Protein AF-A0A8T5QE06-F1 (afdb_monomer_lite)

Sequence (75 aa):
MKKLIFILLIISLLLISGCVDPCKQKVKGEGICEAFFIGYEYNSSQGKCIEQGVSGCSIKAPFDSLEECQRVCEK

Foldseek 3Di:
DVVVVVVVVVVVVVVVPPDDQLQPDDKAAEADDFDKDWAWHHDPVVQAIDIDIYGYDDIDHSDPDRVRRCVRRVD

Radius of gyration: 18.51 Å; chains: 1; bounding box: 31×51×39 Å

pLDDT: mean 90.76, std 10.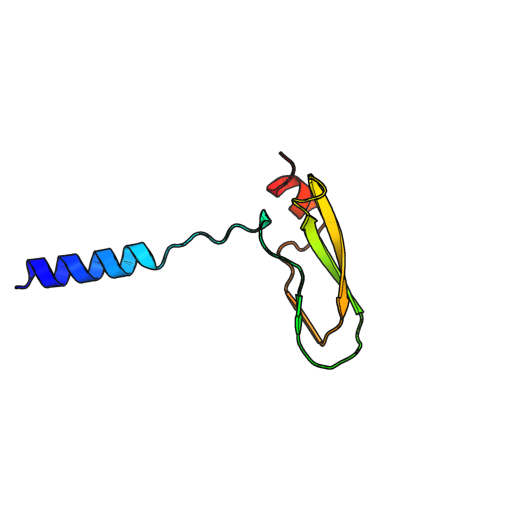82, range [61.59, 98.69]

Secondary structure (DSSP, 8-state):
-HHHHHHHHHHHHHHT-----GGG---EEESS---EEEEEEEETTTTEEEEEEEESSEEE-SBSSHHHHHHHH--

Structure (mmCIF, N/CA/C/O backbone):
data_AF-A0A8T5QE06-F1
#
_entry.id   AF-A0A8T5QE06-F1
#
loop_
_atom_site.group_PDB
_atom_site.id
_atom_site.type_symbol
_atom_site.label_atom_id
_atom_site.label_alt_id
_atom_site.label_comp_id
_atom_site.label_asym_id
_atom_site.label_entity_id
_atom_site.label_seq_id
_atom_site.pdbx_PDB_ins_code
_atom_site.Cartn_x
_atom_site.Cartn_y
_atom_site.Cartn_z
_atom_site.occupancy
_atom_site.B_iso_or_equiv
_atom_site.auth_seq_id
_atom_site.auth_comp_id
_atom_site.auth_asym_id
_atom_site.auth_atom_id
_atom_site.pdbx_PDB_model_num
ATOM 1 N N . MET A 1 1 ? -0.977 -39.740 25.740 1.00 66.06 1 MET A N 1
ATOM 2 C CA . MET A 1 1 ? -0.177 -39.777 24.494 1.00 66.06 1 MET A CA 1
ATOM 3 C C . MET A 1 1 ? -0.982 -39.299 23.282 1.00 66.06 1 MET A C 1
ATOM 5 O O . MET A 1 1 ? -0.812 -38.151 22.910 1.00 66.06 1 MET A O 1
ATOM 9 N N . LYS A 1 2 ? -1.930 -40.076 22.723 1.00 63.59 2 LYS A N 1
ATOM 10 C CA . LYS A 1 2 ? -2.718 -39.667 21.528 1.00 63.59 2 LYS A CA 1
ATOM 11 C C . LYS A 1 2 ? -3.517 -38.365 21.684 1.00 63.59 2 LYS A C 1
ATOM 13 O O . LYS A 1 2 ? -3.513 -37.551 20.773 1.00 63.59 2 LYS A O 1
ATOM 18 N N . LYS A 1 3 ? -4.148 -38.140 22.846 1.00 73.06 3 LYS A N 1
ATOM 19 C CA . LYS A 1 3 ? -4.873 -36.884 23.128 1.00 73.06 3 LYS A CA 1
ATOM 20 C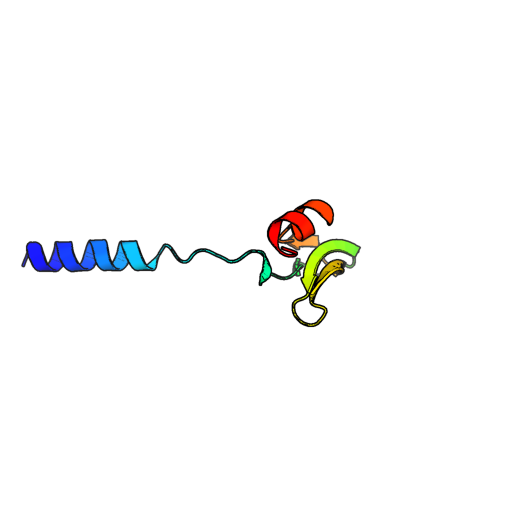 C . LYS A 1 3 ? -3.942 -35.669 23.147 1.00 73.06 3 LYS A C 1
ATOM 22 O O . LYS A 1 3 ? -4.300 -34.639 22.607 1.00 73.06 3 LYS A O 1
ATOM 27 N N . LEU A 1 4 ? -2.736 -35.816 23.699 1.00 79.75 4 LEU A N 1
ATOM 28 C CA . LEU A 1 4 ? -1.739 -34.742 23.748 1.00 79.75 4 LEU A CA 1
ATOM 29 C C . LEU A 1 4 ? -1.208 -34.406 22.345 1.00 79.75 4 LEU A C 1
ATOM 31 O O . LEU A 1 4 ? -1.073 -33.242 22.004 1.00 79.75 4 LEU A O 1
ATOM 35 N N . ILE A 1 5 ? -0.997 -35.426 21.508 1.00 85.88 5 ILE A N 1
ATOM 36 C CA . ILE A 1 5 ? -0.611 -35.257 20.099 1.00 85.88 5 ILE A CA 1
ATOM 37 C C . ILE A 1 5 ? -1.718 -34.536 19.317 1.00 85.88 5 ILE A C 1
ATOM 39 O O . ILE A 1 5 ? -1.438 -33.591 18.591 1.00 85.88 5 ILE A O 1
ATOM 43 N N . PHE A 1 6 ? -2.982 -34.928 19.511 1.00 85.88 6 PHE A N 1
ATOM 44 C CA . PHE A 1 6 ? -4.118 -34.251 18.881 1.00 85.88 6 PHE A CA 1
ATOM 45 C C . PHE A 1 6 ? -4.219 -32.788 19.334 1.00 85.88 6 PHE A C 1
ATOM 47 O O . PHE A 1 6 ? -4.451 -31.921 18.499 1.00 85.88 6 PHE A O 1
ATOM 54 N N . ILE A 1 7 ? -3.952 -32.521 20.623 1.00 86.94 7 ILE A N 1
ATOM 55 C CA . ILE A 1 7 ? -3.932 -31.174 21.214 1.00 86.94 7 ILE A CA 1
ATOM 56 C C . ILE A 1 7 ? -2.827 -30.284 20.615 1.00 86.94 7 ILE A C 1
ATOM 58 O O . ILE A 1 7 ? -3.011 -29.083 20.456 1.00 86.94 7 ILE A O 1
ATOM 62 N N . LEU A 1 8 ? -1.687 -30.852 20.230 1.00 85.94 8 LEU A N 1
ATOM 63 C CA . LEU A 1 8 ? -0.617 -30.091 19.582 1.00 85.94 8 LEU A CA 1
ATOM 64 C C . LEU A 1 8 ? -0.943 -29.764 18.110 1.00 85.94 8 LEU A C 1
ATOM 66 O O . LEU A 1 8 ? -0.604 -28.678 17.646 1.00 85.94 8 LEU A O 1
ATOM 70 N N . LEU A 1 9 ? -1.655 -30.649 17.400 1.00 84.38 9 LEU A N 1
ATOM 71 C CA . LEU A 1 9 ? -1.994 -30.479 15.977 1.00 84.38 9 LEU A CA 1
ATOM 72 C C . LEU A 1 9 ? -3.037 -29.379 15.711 1.00 84.38 9 LEU A C 1
ATOM 74 O O . LEU A 1 9 ? -2.889 -28.606 14.767 1.00 84.38 9 LEU A O 1
ATOM 78 N N . ILE A 1 10 ? -4.084 -29.265 16.534 1.00 82.06 10 ILE A N 1
ATOM 79 C CA . ILE A 1 10 ? -5.050 -28.158 16.393 1.00 82.06 10 ILE A CA 1
ATOM 80 C C . ILE A 1 10 ? -4.480 -26.820 16.877 1.00 82.06 10 ILE A C 1
ATOM 82 O O . ILE A 1 10 ? -4.802 -25.795 16.286 1.00 82.06 10 ILE A O 1
ATOM 86 N N . ILE A 1 11 ? -3.598 -26.808 17.887 1.00 80.38 11 ILE A N 1
ATOM 87 C CA . ILE A 1 11 ? -2.891 -25.582 18.291 1.00 80.38 11 ILE A CA 1
ATOM 88 C C . ILE A 1 11 ? -2.001 -25.092 17.144 1.00 80.38 11 ILE A C 1
ATOM 90 O O . ILE A 1 11 ? -2.051 -23.910 16.815 1.00 80.38 11 ILE A O 1
ATOM 94 N N . SER A 1 12 ? -1.256 -25.978 16.468 1.00 77.06 12 SER A N 1
ATOM 95 C CA . SER A 1 12 ? -0.470 -25.566 15.298 1.00 77.06 12 SER A CA 1
ATOM 96 C C . SER A 1 12 ? -1.344 -25.056 14.150 1.00 77.06 12 SER A C 1
ATOM 98 O O . SER A 1 12 ? -0.936 -24.133 13.459 1.00 77.06 12 SER A O 1
ATOM 100 N N . LEU A 1 13 ? -2.550 -25.608 13.963 1.00 71.94 13 LEU A N 1
ATOM 101 C CA . LEU A 1 13 ? -3.480 -25.179 12.912 1.00 71.94 13 LEU A CA 1
ATOM 102 C C . LEU A 1 13 ? -4.076 -23.784 13.183 1.00 71.94 13 LEU A C 1
ATOM 104 O O . LEU A 1 13 ? -4.189 -22.972 12.267 1.00 71.94 13 LEU A O 1
ATOM 108 N N . LEU A 1 14 ? -4.412 -23.480 14.441 1.00 67.75 14 LEU A N 1
ATOM 109 C CA . LEU A 1 14 ? -4.961 -22.177 14.843 1.00 67.75 14 LEU A CA 1
ATOM 110 C C . LEU A 1 14 ? -3.948 -21.032 14.671 1.00 67.75 14 LEU A C 1
ATOM 112 O O . LEU A 1 14 ? -4.341 -19.919 14.330 1.00 67.75 14 LEU A O 1
ATOM 116 N N . LEU A 1 15 ? -2.649 -21.304 14.840 1.00 61.59 15 LEU A N 1
ATOM 117 C CA . LEU A 1 15 ? -1.582 -20.304 14.687 1.00 61.59 15 LEU A CA 1
ATOM 118 C C . LEU A 1 15 ? -1.349 -19.854 13.233 1.00 61.59 15 LEU A C 1
ATOM 120 O O . LEU A 1 15 ? -0.784 -18.786 13.015 1.00 61.59 15 LEU A O 1
ATOM 124 N N . ILE A 1 16 ? -1.779 -20.635 12.238 1.00 64.25 16 ILE A N 1
ATOM 125 C CA . ILE A 1 16 ? -1.530 -20.343 10.813 1.00 64.25 16 ILE A CA 1
ATOM 126 C C . ILE A 1 16 ? -2.491 -19.259 10.279 1.00 64.25 16 ILE A C 1
ATOM 128 O O . ILE A 1 16 ? -2.212 -18.615 9.272 1.00 64.25 16 ILE A O 1
ATOM 132 N N . SER A 1 17 ? -3.602 -18.999 10.973 1.00 63.62 17 SER A N 1
ATOM 133 C CA . SER A 1 17 ? -4.733 -18.199 10.468 1.00 63.62 17 SER A CA 1
ATOM 134 C C . SER A 1 17 ? -4.635 -16.697 10.774 1.00 63.62 17 SER A C 1
ATOM 136 O O . SER A 1 17 ? -5.649 -16.048 11.025 1.00 63.62 17 SER A O 1
ATOM 138 N N . GLY A 1 18 ? -3.430 -16.124 10.805 1.00 62.41 18 GLY A N 1
ATOM 139 C CA . GLY A 1 18 ? -3.274 -14.681 10.990 1.00 62.41 18 GLY A CA 1
ATOM 140 C C . GLY A 1 18 ? -3.896 -13.916 9.819 1.00 62.41 18 GLY A C 1
ATOM 141 O O . GLY A 1 18 ? -3.344 -13.923 8.723 1.00 62.41 18 GLY A O 1
ATOM 142 N N . CYS A 1 19 ? -5.042 -13.263 10.030 1.00 72.06 19 CYS A N 1
ATOM 143 C CA . CYS A 1 19 ? -5.644 -12.393 9.021 1.00 72.06 19 CYS A CA 1
ATOM 144 C C . CYS A 1 19 ? -4.684 -11.238 8.704 1.00 72.06 19 CYS A C 1
ATOM 146 O O . CYS A 1 19 ? -4.352 -10.444 9.586 1.00 72.06 19 CYS A O 1
ATOM 148 N N . VAL A 1 20 ? -4.242 -11.136 7.449 1.00 85.12 20 VAL A N 1
ATOM 149 C CA . VAL A 1 20 ? -3.444 -9.994 6.993 1.00 85.12 20 VAL A CA 1
ATOM 150 C C . VAL A 1 20 ? -4.383 -8.808 6.781 1.00 85.12 20 VAL A C 1
ATOM 152 O O . VAL A 1 20 ? -5.305 -8.876 5.975 1.00 85.12 20 VAL A O 1
ATOM 155 N N . ASP A 1 21 ? -4.154 -7.723 7.516 1.00 93.44 21 ASP A N 1
ATOM 156 C CA . ASP A 1 21 ? -4.914 -6.475 7.408 1.00 93.44 21 ASP A CA 1
ATOM 157 C C . ASP A 1 21 ? -4.445 -5.680 6.169 1.00 93.44 21 ASP A C 1
ATOM 159 O O . ASP A 1 21 ? -3.302 -5.204 6.158 1.00 93.44 21 ASP A O 1
ATOM 163 N N . PRO A 1 22 ? -5.268 -5.535 5.110 1.00 95.75 22 PRO A N 1
ATOM 164 C CA . PRO A 1 22 ? -4.864 -4.833 3.891 1.00 95.75 22 PRO A CA 1
ATOM 165 C C . PRO A 1 22 ? -4.608 -3.337 4.124 1.00 95.75 22 PRO A C 1
ATOM 167 O O . PRO A 1 22 ? -3.764 -2.758 3.444 1.00 95.75 22 PRO A O 1
ATOM 170 N N . CYS A 1 23 ? -5.219 -2.722 5.144 1.00 97.38 23 CYS A N 1
ATOM 171 C CA . CYS A 1 23 ? -5.026 -1.304 5.464 1.00 97.38 23 CYS A CA 1
ATOM 172 C C . CYS A 1 23 ? -3.663 -1.005 6.113 1.00 97.38 23 CYS A C 1
ATOM 174 O O . CYS A 1 23 ? -3.300 0.157 6.291 1.00 97.38 23 CYS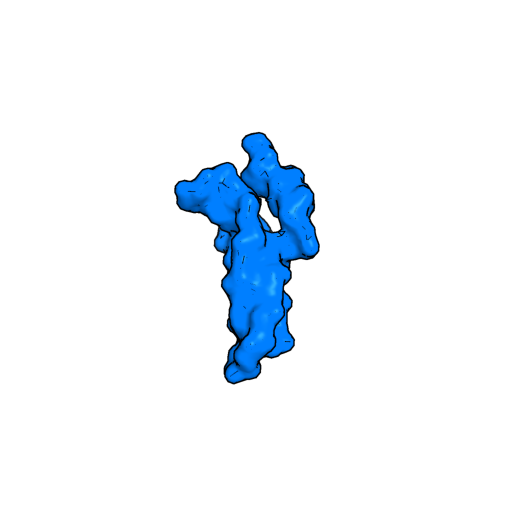 A O 1
ATOM 176 N N . LYS A 1 24 ? -2.893 -2.042 6.475 1.00 96.50 24 LYS A N 1
ATOM 177 C CA . LYS A 1 24 ? -1.527 -1.921 7.018 1.00 96.50 24 LYS A CA 1
ATOM 178 C C . LYS A 1 24 ? -0.438 -2.276 6.008 1.00 96.50 24 LYS A C 1
ATOM 180 O O . LYS A 1 24 ? 0.746 -2.144 6.318 1.00 96.50 24 LYS A O 1
ATOM 185 N N . GLN A 1 25 ? -0.816 -2.748 4.824 1.00 96.94 25 GLN A N 1
ATOM 186 C CA . GLN A 1 25 ? 0.125 -3.114 3.774 1.00 96.94 25 GLN A CA 1
ATOM 187 C C . GLN A 1 25 ? 0.531 -1.896 2.941 1.00 96.94 25 GLN A C 1
ATOM 189 O O . GLN A 1 25 ? -0.169 -0.885 2.901 1.00 96.94 25 GLN A O 1
ATOM 194 N N . LYS A 1 26 ? 1.695 -2.005 2.298 1.00 97.44 26 LYS A N 1
ATOM 195 C CA . LYS A 1 26 ? 2.314 -0.939 1.509 1.00 97.44 26 LYS A CA 1
ATOM 196 C C . LYS A 1 26 ? 2.590 -1.403 0.093 1.00 97.44 26 LYS A C 1
ATOM 198 O O . LYS A 1 26 ? 2.948 -2.568 -0.097 1.00 97.44 26 LYS A O 1
ATOM 203 N N . VAL A 1 27 ? 2.455 -0.490 -0.861 1.00 97.75 27 VAL A N 1
ATOM 204 C CA . VAL A 1 27 ? 2.852 -0.691 -2.251 1.00 97.75 27 VAL A CA 1
ATOM 205 C C . VAL A 1 27 ? 4.357 -0.935 -2.291 1.00 97.75 27 VAL A C 1
ATOM 207 O O . VAL A 1 27 ? 5.145 -0.191 -1.705 1.00 97.75 27 VAL A O 1
ATOM 210 N N . LYS A 1 28 ? 4.767 -2.003 -2.972 1.00 97.12 28 LYS A N 1
ATOM 211 C CA . LYS A 1 28 ? 6.173 -2.381 -3.135 1.00 97.12 28 LYS A CA 1
ATOM 212 C C . LYS A 1 28 ? 6.462 -2.714 -4.584 1.00 97.12 28 LYS A C 1
ATOM 214 O O . LYS A 1 28 ? 5.680 -3.4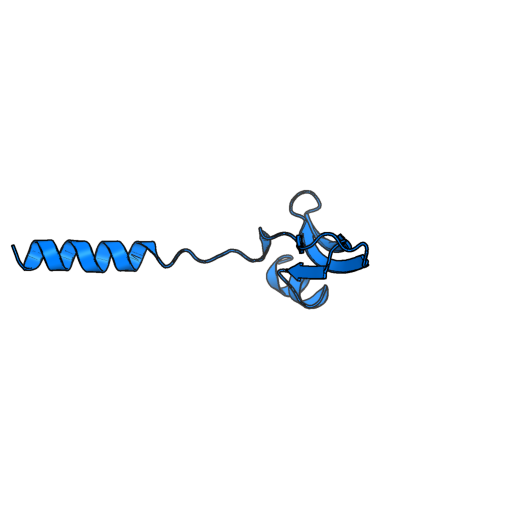07 -5.226 1.00 97.12 28 LYS A O 1
ATOM 219 N N . GLY A 1 29 ? 7.610 -2.259 -5.060 1.00 96.69 29 GLY A N 1
ATOM 220 C CA . GLY A 1 29 ? 8.187 -2.683 -6.323 1.00 96.69 29 GLY A CA 1
ATOM 221 C C . GLY A 1 29 ? 9.347 -3.628 -6.056 1.00 96.69 29 GLY A C 1
ATOM 222 O O . GLY A 1 29 ? 10.119 -3.431 -5.118 1.00 96.69 29 GLY A O 1
ATOM 223 N N . GLU A 1 30 ? 9.442 -4.682 -6.855 1.00 95.94 30 GLU A N 1
ATOM 224 C CA . GLU A 1 30 ? 10.476 -5.710 -6.759 1.00 95.94 30 GLU A CA 1
ATOM 225 C C . GLU A 1 30 ? 11.267 -5.788 -8.069 1.00 95.94 30 GLU A C 1
ATOM 227 O O . GLU A 1 30 ? 10.692 -5.690 -9.152 1.00 95.94 30 GLU A O 1
ATOM 232 N N . GLY A 1 31 ? 12.582 -6.005 -7.979 1.00 93.69 31 GLY A N 1
ATOM 233 C CA . GLY A 1 31 ? 13.490 -6.062 -9.132 1.00 93.69 31 GLY A CA 1
ATOM 234 C C . GLY A 1 31 ? 14.248 -4.754 -9.385 1.00 93.69 31 GLY A C 1
ATOM 235 O O . GLY A 1 31 ? 13.872 -3.699 -8.888 1.00 93.69 31 GLY A O 1
ATOM 236 N N . ILE A 1 32 ? 15.347 -4.842 -10.143 1.00 93.75 32 ILE A N 1
ATOM 237 C CA . ILE A 1 32 ? 16.314 -3.741 -10.343 1.00 93.75 32 ILE A CA 1
ATOM 238 C C . ILE A 1 32 ? 16.019 -2.846 -11.555 1.00 93.75 32 ILE A C 1
ATOM 240 O O . ILE A 1 32 ? 16.827 -1.983 -11.881 1.00 93.75 32 ILE A O 1
ATOM 244 N N . CYS A 1 33 ? 14.923 -3.080 -12.276 1.00 95.31 33 CYS A N 1
ATOM 245 C CA . CYS A 1 33 ? 14.578 -2.231 -13.410 1.00 95.31 33 CYS A CA 1
ATOM 246 C C . CYS A 1 33 ? 13.968 -0.905 -12.947 1.00 95.31 33 CYS A C 1
ATOM 248 O O . CYS A 1 33 ? 13.371 -0.802 -11.878 1.00 95.31 33 CYS A O 1
ATOM 250 N N . GLU A 1 34 ? 14.088 0.105 -13.800 1.00 92.38 34 GLU A N 1
ATOM 251 C CA . GLU A 1 34 ? 13.691 1.484 -13.501 1.00 92.38 34 GLU A CA 1
ATOM 252 C C . GLU A 1 34 ? 12.276 1.821 -14.000 1.00 92.38 34 GLU A C 1
ATOM 254 O O . GLU A 1 34 ? 11.921 2.987 -14.156 1.00 92.38 34 GLU A O 1
ATOM 259 N N . ALA A 1 35 ? 11.447 0.808 -14.268 1.00 95.88 35 ALA A N 1
ATOM 260 C CA . ALA A 1 35 ? 10.056 1.036 -14.634 1.00 95.88 35 ALA A CA 1
ATOM 261 C C . ALA A 1 35 ? 9.289 1.631 -13.443 1.00 95.88 35 ALA A C 1
ATOM 263 O O . ALA A 1 35 ? 9.517 1.246 -12.296 1.00 95.88 35 ALA A O 1
ATOM 264 N N . PHE A 1 36 ? 8.398 2.583 -13.723 1.00 96.38 36 PHE A N 1
ATOM 265 C CA . PHE A 1 36 ? 7.631 3.317 -12.721 1.00 96.38 36 PHE A CA 1
ATOM 266 C C . PHE A 1 36 ? 6.146 2.986 -12.834 1.00 96.38 36 PHE A C 1
ATOM 268 O O . PHE A 1 36 ? 5.576 3.013 -13.925 1.00 96.38 36 PHE A O 1
ATOM 275 N N . PHE A 1 37 ? 5.524 2.706 -11.696 1.00 96.00 37 PHE A N 1
ATOM 276 C CA . PHE A 1 37 ? 4.128 2.311 -11.590 1.00 96.00 37 PHE A CA 1
ATOM 277 C C . PHE A 1 37 ? 3.433 3.069 -10.464 1.00 96.00 37 PHE A C 1
ATOM 279 O O . PHE A 1 37 ? 4.076 3.584 -9.548 1.00 96.00 37 PHE A O 1
ATOM 286 N N . ILE A 1 38 ? 2.104 3.088 -10.522 1.00 96.50 38 ILE A N 1
ATOM 287 C CA . ILE A 1 38 ? 1.239 3.601 -9.463 1.00 96.50 38 ILE A CA 1
ATOM 288 C C . ILE A 1 38 ? 0.534 2.416 -8.806 1.00 96.50 38 ILE A C 1
ATOM 290 O O . ILE A 1 38 ? -0.002 1.553 -9.498 1.00 96.50 38 ILE A O 1
ATOM 294 N N . GLY A 1 39 ? 0.544 2.377 -7.477 1.00 97.19 39 GLY A N 1
ATOM 295 C CA . GLY A 1 39 ? -0.296 1.484 -6.681 1.00 97.19 39 GLY A CA 1
ATOM 296 C C . GLY A 1 39 ? -1.098 2.267 -5.646 1.00 97.19 39 GLY A C 1
ATOM 297 O O . GLY A 1 39 ? -0.812 3.436 -5.388 1.00 97.19 39 GLY A O 1
ATOM 298 N N . TYR A 1 40 ? -2.076 1.613 -5.026 1.00 98.38 40 TYR A N 1
ATOM 299 C CA . TYR A 1 40 ? -2.973 2.237 -4.056 1.00 98.38 40 TYR A CA 1
ATOM 300 C C . TYR A 1 40 ? -2.779 1.624 -2.667 1.00 98.38 40 TYR A C 1
ATOM 302 O O . TYR A 1 40 ? -2.750 0.403 -2.515 1.00 98.38 40 TYR A O 1
ATOM 310 N N . GLU A 1 41 ? -2.641 2.465 -1.642 1.00 98.50 41 GLU A N 1
ATOM 311 C CA . GLU A 1 41 ? -2.497 2.035 -0.246 1.00 98.50 41 GLU A CA 1
ATOM 312 C C . GLU A 1 41 ? -3.150 3.008 0.734 1.00 98.50 41 GLU A C 1
ATOM 314 O O . GLU A 1 41 ? -3.295 4.197 0.453 1.00 98.50 41 GLU A O 1
ATOM 319 N N . TYR A 1 42 ? -3.480 2.514 1.930 1.00 98.56 42 TYR A N 1
ATOM 320 C CA . TYR A 1 42 ? -3.892 3.369 3.036 1.00 98.56 42 TYR A CA 1
ATOM 321 C C . TYR A 1 42 ? -2.667 3.962 3.743 1.00 98.56 42 TYR A C 1
ATOM 323 O O . TYR A 1 42 ? -1.758 3.259 4.206 1.00 98.56 42 TYR A O 1
ATOM 331 N N . ASN A 1 43 ? -2.636 5.286 3.851 1.00 98.19 43 ASN A N 1
ATOM 332 C CA . ASN A 1 43 ? -1.641 6.013 4.615 1.00 98.19 43 ASN A CA 1
ATOM 333 C C . ASN A 1 43 ? -2.215 6.373 5.986 1.00 98.19 43 ASN A C 1
ATOM 335 O O . ASN A 1 43 ? -2.875 7.396 6.154 1.00 98.19 43 ASN A O 1
ATOM 339 N N . SER A 1 44 ? -1.912 5.549 6.991 1.00 96.44 44 SER A N 1
ATOM 340 C CA . SER A 1 44 ? -2.373 5.757 8.368 1.00 96.44 44 SER A CA 1
ATOM 341 C C . SER A 1 44 ? -1.891 7.068 8.993 1.00 96.44 44 SER A C 1
ATOM 343 O O . SER A 1 44 ? -2.563 7.592 9.872 1.00 96.44 44 SER A O 1
ATOM 345 N N . SER A 1 45 ? -0.753 7.612 8.549 1.00 96.75 45 SER A N 1
ATOM 346 C CA . SER A 1 45 ? -0.246 8.902 9.034 1.00 96.75 45 SER A CA 1
ATOM 347 C C . SER A 1 45 ? -1.042 10.083 8.476 1.00 96.75 45 SER A C 1
ATOM 349 O O . SER A 1 45 ? -1.102 11.130 9.110 1.00 96.75 45 SER A O 1
ATOM 351 N N . GLN A 1 46 ? -1.640 9.922 7.292 1.00 96.88 46 GLN A N 1
ATOM 352 C CA . GLN A 1 46 ? -2.502 10.927 6.664 1.00 96.88 46 GLN A CA 1
ATOM 353 C C . GLN A 1 46 ? -3.995 10.659 6.883 1.00 96.88 46 GLN A C 1
ATOM 355 O O . GLN A 1 46 ? -4.809 11.526 6.580 1.00 96.88 46 GLN A O 1
ATOM 360 N N . GLY A 1 47 ? -4.354 9.472 7.379 1.00 97.31 47 GLY A N 1
ATOM 361 C CA . GLY A 1 47 ? -5.740 9.053 7.566 1.00 97.31 47 GLY A CA 1
ATOM 362 C C . GLY A 1 47 ? -6.512 8.885 6.257 1.00 97.31 47 GLY A C 1
ATOM 363 O O . GLY A 1 47 ? -7.716 9.108 6.247 1.00 97.31 47 GLY A O 1
ATOM 364 N N . LYS A 1 48 ? -5.827 8.565 5.149 1.00 98.44 48 LYS A N 1
ATOM 365 C CA . LYS A 1 48 ? -6.456 8.421 3.830 1.00 98.44 48 LYS A CA 1
ATOM 366 C C . LYS A 1 48 ? -5.722 7.450 2.912 1.00 98.44 48 LYS A C 1
ATOM 368 O O . LYS A 1 48 ? -4.521 7.219 3.058 1.00 98.44 48 LYS A O 1
ATOM 373 N N . CYS A 1 49 ? -6.443 6.926 1.939 1.00 98.69 49 CYS A N 1
ATOM 374 C CA . CYS A 1 49 ? -5.945 6.214 0.784 1.00 98.69 49 CYS A CA 1
ATOM 375 C C . CYS A 1 49 ? -5.236 7.170 -0.171 1.00 98.69 49 CYS A C 1
ATOM 377 O O . CYS A 1 49 ? -5.676 8.299 -0.408 1.00 98.69 49 CYS A O 1
ATOM 379 N N . ILE A 1 50 ? -4.105 6.715 -0.698 1.00 98.44 50 ILE A N 1
ATOM 380 C CA . ILE A 1 50 ? -3.240 7.493 -1.579 1.00 98.44 50 ILE A CA 1
ATOM 381 C C . ILE A 1 50 ? -2.793 6.665 -2.778 1.00 98.44 50 ILE A C 1
ATOM 383 O O . ILE A 1 50 ? -2.706 5.438 -2.718 1.00 98.44 50 ILE A O 1
ATOM 387 N N . GLU A 1 51 ? -2.451 7.373 -3.848 1.00 98.12 51 GLU A N 1
ATOM 388 C CA . GLU A 1 51 ? -1.613 6.858 -4.923 1.00 98.12 51 GLU A CA 1
ATOM 389 C C . GLU A 1 51 ? -0.147 6.898 -4.485 1.00 98.12 51 GLU A C 1
ATOM 391 O O . GLU A 1 51 ? 0.354 7.933 -4.040 1.00 98.12 51 GLU A O 1
ATOM 396 N N . GLN A 1 52 ? 0.546 5.773 -4.623 1.00 97.44 52 GLN A N 1
ATOM 397 C CA . GLN A 1 52 ? 1.962 5.639 -4.323 1.00 97.44 52 GLN A CA 1
ATOM 398 C C . GLN A 1 52 ? 2.721 5.274 -5.598 1.00 97.44 52 GLN A C 1
ATOM 400 O O . GLN A 1 52 ? 2.534 4.200 -6.174 1.00 97.44 52 GLN A O 1
ATO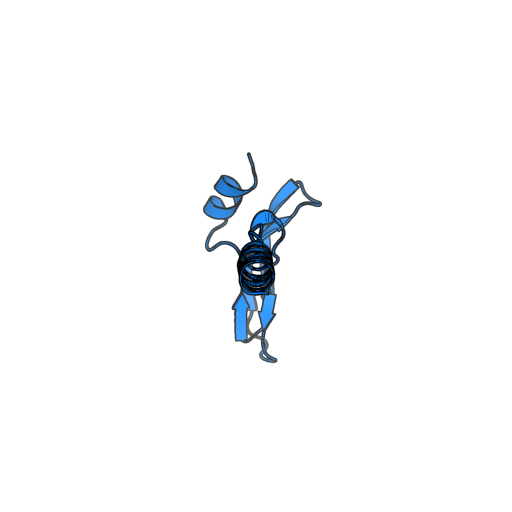M 405 N N . GLY A 1 53 ? 3.609 6.177 -6.012 1.00 96.75 53 GLY A N 1
ATOM 406 C CA . GLY A 1 53 ? 4.576 5.924 -7.073 1.00 96.75 53 GLY A CA 1
ATOM 407 C C . GLY A 1 53 ? 5.668 4.971 -6.603 1.00 96.75 53 GLY A C 1
ATOM 408 O O . GLY A 1 53 ? 6.208 5.134 -5.505 1.00 96.75 53 GLY A O 1
ATOM 409 N N . VAL A 1 54 ? 5.990 3.976 -7.421 1.00 95.94 54 VAL A N 1
ATOM 410 C CA . VAL A 1 54 ? 6.935 2.921 -7.065 1.00 95.94 54 VAL A CA 1
ATOM 411 C C . VAL A 1 54 ? 7.714 2.435 -8.285 1.00 95.94 54 VAL A C 1
ATOM 413 O O . VAL A 1 54 ? 7.166 2.301 -9.378 1.00 95.94 54 VAL A O 1
ATOM 416 N N . SER A 1 55 ? 9.004 2.172 -8.090 1.00 96.12 55 SER A N 1
ATOM 417 C CA . SER A 1 55 ? 9.885 1.629 -9.125 1.00 96.12 55 SER A CA 1
ATOM 418 C C . SER A 1 55 ? 10.106 0.131 -8.952 1.00 96.12 55 SER A C 1
ATOM 420 O O . SER A 1 55 ? 10.108 -0.368 -7.827 1.00 96.12 55 SER A O 1
ATOM 422 N N . GLY A 1 56 ? 10.319 -0.583 -10.053 1.00 95.38 56 GLY A N 1
ATOM 423 C CA . GLY A 1 56 ? 10.644 -2.008 -10.055 1.00 95.38 56 GLY A CA 1
A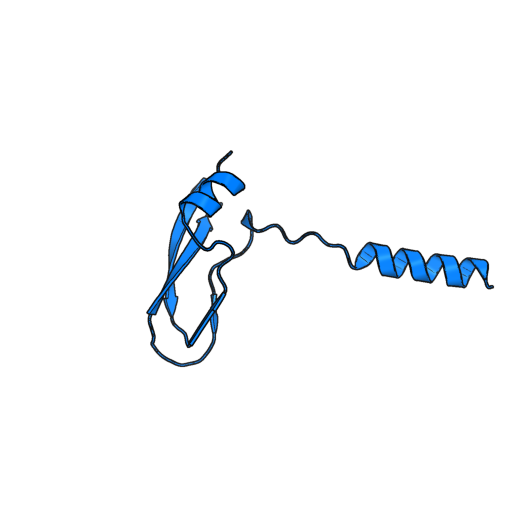TOM 424 C C . GLY A 1 56 ? 10.033 -2.725 -11.250 1.00 95.38 56 GLY A C 1
ATOM 425 O O . GLY A 1 56 ? 9.485 -2.107 -12.150 1.00 95.38 56 GLY A O 1
ATOM 426 N N . CYS A 1 57 ? 10.124 -4.049 -11.263 1.00 93.31 57 CYS A N 1
ATOM 427 C CA . CYS A 1 57 ? 9.643 -4.898 -12.358 1.00 93.31 57 CYS A CA 1
ATOM 428 C C . CYS A 1 57 ? 8.350 -5.630 -12.012 1.00 93.31 57 CYS A C 1
ATOM 430 O O . CYS A 1 57 ? 7.653 -6.135 -12.888 1.00 93.31 57 CYS A O 1
ATOM 432 N N . SER A 1 58 ? 8.043 -5.745 -10.725 1.00 94.12 58 SER A N 1
ATOM 433 C CA . SER A 1 58 ? 6.828 -6.380 -10.234 1.00 94.12 58 SER A CA 1
ATOM 434 C C . SER A 1 58 ? 6.279 -5.564 -9.083 1.00 94.12 58 SER A C 1
ATOM 436 O O . SER A 1 58 ? 6.990 -5.300 -8.115 1.00 94.12 58 SER A O 1
ATOM 438 N N . ILE A 1 59 ? 5.024 -5.152 -9.207 1.00 93.75 59 ILE A N 1
ATOM 439 C CA . ILE A 1 59 ? 4.346 -4.357 -8.192 1.00 93.75 59 ILE A CA 1
ATOM 440 C C . ILE A 1 59 ? 3.471 -5.267 -7.344 1.00 93.75 59 ILE A C 1
ATOM 442 O O . ILE A 1 59 ? 2.708 -6.077 -7.865 1.00 93.75 59 ILE A O 1
ATOM 446 N N . LYS A 1 60 ? 3.574 -5.109 -6.028 1.00 96.06 60 LYS A N 1
ATOM 447 C CA . LYS A 1 60 ? 2.650 -5.668 -5.046 1.00 96.06 60 LYS A CA 1
ATOM 448 C C . LYS A 1 60 ? 1.933 -4.506 -4.381 1.00 96.06 60 LYS A C 1
ATOM 450 O O . LYS A 1 60 ? 2.548 -3.769 -3.611 1.00 96.06 60 LYS A O 1
ATOM 455 N N . ALA A 1 61 ? 0.657 -4.336 -4.701 1.00 96.81 61 ALA A N 1
ATOM 456 C CA . ALA A 1 61 ? -0.222 -3.353 -4.085 1.00 96.81 61 ALA A CA 1
ATOM 457 C C . ALA A 1 61 ? -1.342 -4.077 -3.317 1.00 96.81 61 ALA A C 1
ATOM 459 O O . ALA A 1 61 ? -1.760 -5.153 -3.744 1.00 96.81 61 ALA A O 1
ATOM 460 N N . PRO A 1 62 ? -1.811 -3.532 -2.181 1.00 97.19 62 PRO A N 1
ATOM 461 C CA . PRO A 1 62 ? -2.924 -4.119 -1.436 1.00 97.19 62 PRO A CA 1
ATOM 462 C C . PRO A 1 62 ? -4.300 -3.887 -2.076 1.00 97.19 62 PRO A C 1
ATOM 464 O O . PRO A 1 62 ? -5.238 -4.590 -1.710 1.00 97.19 62 PRO A O 1
ATOM 467 N N . PHE A 1 63 ? -4.418 -2.918 -2.988 1.00 98.19 63 PHE A N 1
ATOM 468 C CA . PHE A 1 63 ? -5.662 -2.555 -3.668 1.00 98.19 63 PHE A CA 1
ATOM 469 C C . PHE A 1 63 ? -5.407 -2.285 -5.150 1.00 98.19 63 PHE A C 1
ATOM 471 O O . PHE A 1 63 ? -4.362 -1.726 -5.505 1.00 98.19 63 PHE A O 1
ATOM 478 N N . ASP A 1 64 ? -6.390 -2.618 -5.987 1.00 96.75 64 ASP A N 1
ATOM 479 C CA . ASP A 1 64 ? -6.326 -2.401 -7.437 1.00 96.75 64 ASP A CA 1
ATOM 480 C C . ASP A 1 64 ? -6.800 -0.994 -7.837 1.00 96.75 64 ASP A C 1
ATOM 482 O O . ASP A 1 64 ? -6.492 -0.515 -8.930 1.00 96.75 64 ASP A O 1
ATOM 486 N N . SER A 1 65 ? -7.537 -0.308 -6.956 1.00 98.00 65 SER A N 1
ATOM 487 C CA . SER A 1 65 ? -8.008 1.060 -7.180 1.00 98.00 65 SER A CA 1
ATOM 488 C C . SER A 1 65 ? -8.067 1.893 -5.899 1.00 98.00 65 SER A C 1
ATOM 490 O O . SER A 1 65 ? -8.162 1.373 -4.781 1.00 98.00 65 SER A O 1
ATOM 492 N N . LEU A 1 66 ? -8.060 3.220 -6.066 1.00 98.25 66 LEU A N 1
ATOM 493 C CA . LEU A 1 66 ? -8.258 4.154 -4.958 1.00 98.25 66 LEU A CA 1
ATOM 494 C C . LEU A 1 66 ? -9.632 3.955 -4.301 1.00 98.25 66 LEU A C 1
ATOM 496 O O . LEU A 1 66 ? -9.725 3.929 -3.078 1.00 98.25 66 LEU A O 1
ATOM 500 N N . GLU A 1 67 ? -10.674 3.748 -5.107 1.00 98.38 67 GLU A N 1
ATOM 501 C CA . GLU A 1 67 ? -12.047 3.533 -4.636 1.00 98.38 67 GLU A CA 1
ATOM 502 C C . GLU A 1 67 ? -12.165 2.260 -3.786 1.00 98.38 67 GLU A C 1
ATOM 504 O O . GLU A 1 67 ? -12.824 2.257 -2.743 1.00 98.38 67 GLU A O 1
ATOM 509 N N . GLU A 1 68 ? -11.480 1.181 -4.181 1.00 98.38 68 GLU A N 1
ATOM 510 C CA . GLU A 1 68 ? -11.429 -0.043 -3.387 1.00 98.38 68 GLU A CA 1
ATOM 511 C C . GLU A 1 68 ? -10.765 0.202 -2.029 1.00 98.38 68 GLU A C 1
ATOM 513 O O . GLU A 1 68 ? -11.321 -0.191 -1.000 1.00 98.38 68 GLU A O 1
ATOM 518 N N . CYS A 1 69 ? -9.618 0.888 -2.019 1.00 98.62 69 CYS A N 1
ATOM 519 C CA . CYS A 1 69 ? -8.929 1.249 -0.785 1.00 98.62 69 CYS A CA 1
ATOM 520 C C . CYS A 1 69 ? -9.845 2.058 0.142 1.00 98.62 69 CYS A C 1
ATOM 522 O O . CYS A 1 69 ? -9.997 1.707 1.314 1.00 98.62 69 CYS A O 1
ATOM 524 N N . GLN A 1 70 ? -10.490 3.107 -0.378 1.00 98.50 70 GLN A N 1
ATOM 525 C CA . GLN A 1 70 ? -11.353 3.998 0.403 1.00 98.50 70 GLN A CA 1
ATOM 526 C C . GLN A 1 70 ? -12.514 3.226 1.027 1.00 98.50 70 GLN A C 1
ATOM 528 O O . GLN A 1 70 ? -12.711 3.265 2.238 1.00 98.50 70 GLN A O 1
ATOM 533 N N . ARG A 1 71 ? -13.212 2.411 0.229 1.00 97.94 71 ARG A N 1
ATOM 534 C CA . ARG A 1 71 ? -14.310 1.558 0.703 1.00 97.94 71 ARG A CA 1
ATOM 535 C C . ARG A 1 71 ? -13.886 0.613 1.836 1.00 97.94 71 ARG A C 1
ATOM 537 O O . ARG A 1 71 ? -14.704 0.266 2.690 1.00 97.94 71 ARG A O 1
ATOM 544 N N . VAL A 1 72 ? -12.640 0.136 1.824 1.00 97.44 72 VAL A N 1
ATOM 545 C CA . VAL A 1 72 ? -12.133 -0.827 2.813 1.00 97.44 72 VAL A CA 1
ATOM 546 C C . VAL A 1 72 ? -11.579 -0.138 4.065 1.00 97.44 72 VAL A C 1
ATOM 548 O O . VAL A 1 72 ? -11.843 -0.624 5.170 1.00 97.44 72 VAL A O 1
ATOM 551 N N . CYS A 1 73 ? -10.843 0.966 3.911 1.00 98.00 73 CYS A N 1
ATOM 552 C CA . CYS A 1 73 ? -10.020 1.562 4.969 1.00 98.00 73 CYS A CA 1
ATOM 553 C C . CYS A 1 73 ? -10.494 2.935 5.474 1.00 98.00 73 CYS A C 1
ATOM 555 O O . CYS A 1 73 ? -10.141 3.300 6.593 1.00 98.00 73 CYS A O 1
ATOM 557 N N . GLU A 1 74 ? -11.296 3.678 4.707 1.00 96.75 74 GLU A N 1
ATOM 558 C CA . GLU A 1 74 ? -11.851 4.988 5.087 1.00 96.75 74 GLU A CA 1
ATOM 559 C C . GLU A 1 74 ? -13.329 4.852 5.480 1.00 96.75 74 GLU A C 1
ATOM 561 O O . GLU A 1 74 ? -14.233 5.226 4.734 1.00 96.75 74 GLU A O 1
ATOM 566 N N . LYS A 1 75 ? -13.575 4.257 6.648 1.00 82.44 75 LYS A N 1
ATOM 567 C CA . LYS A 1 75 ? -14.926 4.086 7.202 1.00 82.44 75 LYS A CA 1
ATOM 568 C C . LYS A 1 75 ? -15.322 5.224 8.128 1.00 82.44 75 LYS A C 1
ATOM 570 O O . LYS A 1 75 ? -14.440 5.684 8.886 1.00 82.44 75 LYS A O 1
#